Protein AF-A0AAV5VJF5-F1 (afdb_monomer_lite)

Radius of gyration: 14.13 Å; chains: 1; bounding box: 28×38×30 Å

Sequence (120 aa):
VEDTLSDINAAYYLELINNCGIDRLFLAITNCQISEPALFLLDLASSCECIFIYQRANYANVPWNSAYLFGLVDADWVQIIYDMFARRMTNLSIDNYAYPSWITKGDGEKLMEMQKSIRR

Secondary structure (DSSP, 8-state):
---EE-HHHHHHHHHHHHHHT--EEEEEESEE--S-HHHHHHHHHHH-SEEEEEE-S--TT--TTS-EETTEES--HHHHHHHHHTTT--EEEEE-TT-GGGS-HHHHHHHHHHHHHHT-

pLDDT: mean 91.03, std 9.22, range [45.44, 98.25]

Organism: NCBI:txid1538716

Foldseek 3Di:
DAQEAEQVVLVVVLVCLQVVQPQEDEAEHAHAHYPCQLVSLLSCLQRYQEYEYEHDDDPPPDDQQFLDDRHDTPDPVLVSVLSSLLHNYPYYHYDDNSRVNVADPVSVVSSVVSNVVSVD

Structure (mmCIF, N/CA/C/O backbone):
data_AF-A0AAV5VJF5-F1
#
_entry.id   AF-A0AAV5VJF5-F1
#
loop_
_atom_site.group_PDB
_atom_site.id
_atom_site.type_symbol
_atom_site.label_atom_id
_atom_site.label_alt_id
_atom_site.label_comp_id
_atom_site.label_asym_id
_atom_site.label_entity_id
_atom_site.label_seq_id
_atom_site.pdbx_PDB_ins_code
_atom_site.Cartn_x
_atom_site.Cartn_y
_atom_site.Cartn_z
_atom_site.occupancy
_atom_site.B_iso_or_equiv
_atom_site.auth_seq_id
_atom_site.auth_comp_id
_atom_site.auth_asym_id
_atom_site.auth_atom_id
_atom_site.pdbx_PDB_model_num
ATOM 1 N N . VAL A 1 1 ? 11.198 -21.502 -2.169 1.00 45.44 1 VAL A N 1
ATOM 2 C CA . VAL A 1 1 ? 9.778 -21.160 -2.387 1.00 45.44 1 VAL A CA 1
ATOM 3 C C . VAL A 1 1 ? 9.782 -19.681 -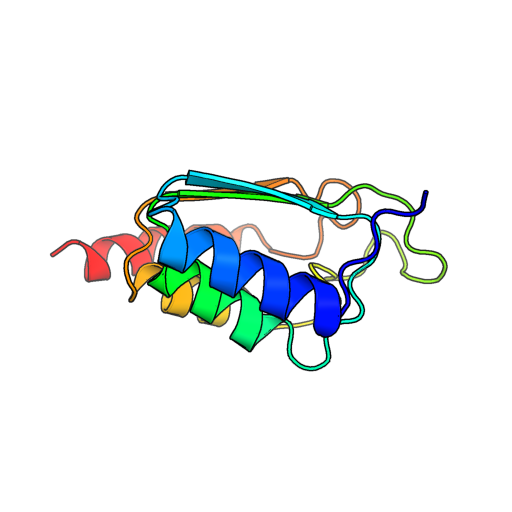2.690 1.00 45.44 1 VAL A C 1
ATOM 5 O O . VAL A 1 1 ? 10.261 -18.930 -1.856 1.00 45.44 1 VAL A O 1
ATOM 8 N N . GLU A 1 2 ? 9.470 -19.288 -3.920 1.00 52.56 2 GLU A N 1
ATOM 9 C CA . GLU A 1 2 ? 9.400 -17.867 -4.265 1.00 52.56 2 GLU A CA 1
ATOM 10 C C . GLU A 1 2 ? 8.171 -17.272 -3.571 1.00 52.56 2 GLU A C 1
ATOM 12 O O . GLU A 1 2 ? 7.062 -17.765 -3.776 1.00 52.56 2 GLU A O 1
ATOM 17 N N . ASP A 1 3 ? 8.372 -16.255 -2.728 1.00 73.94 3 ASP A N 1
ATOM 18 C CA . ASP A 1 3 ? 7.306 -15.545 -2.011 1.00 73.94 3 ASP A CA 1
ATOM 19 C C . ASP A 1 3 ? 6.497 -14.695 -3.015 1.00 73.94 3 ASP A C 1
ATOM 21 O O . ASP A 1 3 ? 6.702 -13.482 -3.149 1.00 73.94 3 ASP A O 1
ATOM 25 N N . THR A 1 4 ? 5.637 -15.371 -3.785 1.00 86.44 4 THR A N 1
ATOM 26 C CA . THR A 1 4 ? 4.732 -14.774 -4.774 1.00 86.44 4 THR A CA 1
ATOM 27 C C . THR A 1 4 ? 3.358 -14.546 -4.156 1.00 86.44 4 THR A C 1
ATOM 29 O O . THR A 1 4 ? 2.704 -15.478 -3.680 1.00 86.44 4 THR A O 1
ATOM 32 N N . LEU A 1 5 ? 2.904 -13.297 -4.195 1.00 90.94 5 LEU A N 1
ATOM 33 C CA . LEU A 1 5 ? 1.548 -12.908 -3.842 1.00 90.94 5 LEU A CA 1
ATOM 34 C C . LEU A 1 5 ? 0.660 -13.015 -5.089 1.00 90.94 5 LEU A C 1
ATOM 36 O O . LEU A 1 5 ? 0.827 -12.246 -6.031 1.00 90.94 5 LEU A O 1
ATOM 40 N N . SER A 1 6 ? -0.257 -13.979 -5.097 1.00 94.06 6 SER A N 1
ATOM 41 C CA . SER A 1 6 ? -1.272 -14.188 -6.140 1.00 94.06 6 SER A CA 1
ATOM 42 C C . SER A 1 6 ? -2.669 -13.883 -5.601 1.00 94.06 6 SER A C 1
ATOM 44 O O . SER A 1 6 ? -2.850 -13.829 -4.384 1.00 94.06 6 SER A O 1
ATOM 46 N N . ASP A 1 7 ? -3.667 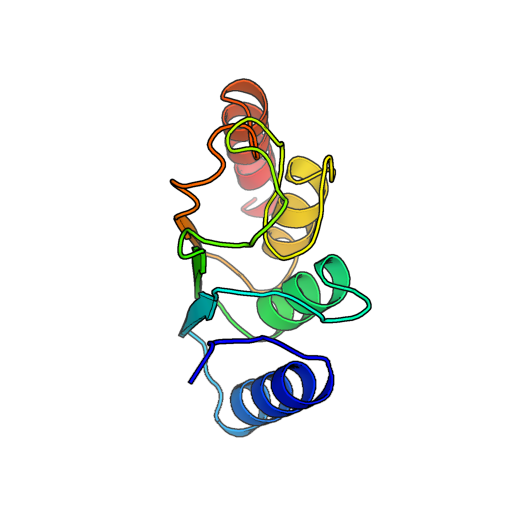-13.739 -6.479 1.00 95.56 7 ASP A N 1
ATOM 47 C CA . ASP A 1 7 ? -5.053 -13.441 -6.071 1.00 95.56 7 ASP A CA 1
ATOM 48 C C . ASP A 1 7 ? -5.612 -14.474 -5.076 1.00 95.56 7 ASP A C 1
ATOM 50 O O . ASP A 1 7 ? -6.303 -14.120 -4.123 1.00 95.56 7 ASP A O 1
ATOM 54 N N . ILE A 1 8 ? -5.247 -15.751 -5.242 1.00 94.25 8 ILE A N 1
ATOM 55 C CA . ILE A 1 8 ? -5.657 -16.839 -4.340 1.00 94.25 8 ILE A CA 1
ATOM 56 C C . ILE A 1 8 ? -5.088 -16.621 -2.932 1.00 94.25 8 ILE A C 1
ATOM 58 O O . ILE A 1 8 ? -5.822 -16.681 -1.946 1.00 94.25 8 ILE A O 1
ATOM 62 N N . ASN A 1 9 ? -3.785 -16.343 -2.829 1.00 93.00 9 ASN A N 1
ATOM 63 C CA . ASN A 1 9 ? -3.134 -16.142 -1.534 1.00 93.00 9 ASN A CA 1
ATOM 64 C C . ASN A 1 9 ? -3.582 -14.826 -0.886 1.00 93.00 9 ASN A C 1
ATOM 66 O O . ASN A 1 9 ? -3.778 -14.775 0.323 1.00 93.00 9 ASN A O 1
ATOM 70 N N . ALA A 1 10 ? -3.785 -13.780 -1.688 1.00 95.19 10 ALA A N 1
ATOM 71 C CA . ALA A 1 10 ? -4.295 -12.489 -1.246 1.00 95.19 10 ALA A CA 1
ATOM 72 C C . ALA A 1 10 ? -5.692 -12.615 -0.617 1.00 95.19 10 ALA A C 1
ATOM 74 O O . ALA A 1 10 ? -5.906 -12.142 0.502 1.00 95.19 10 ALA A O 1
ATOM 75 N N . ALA A 1 11 ? -6.612 -13.319 -1.285 1.00 96.00 11 ALA A N 1
ATOM 76 C CA . ALA A 1 11 ? -7.946 -13.590 -0.756 1.00 96.00 11 ALA A CA 1
ATOM 77 C C . ALA A 1 11 ? -7.885 -14.381 0.561 1.00 96.00 11 ALA A C 1
ATOM 79 O O . ALA A 1 11 ? -8.524 -14.002 1.542 1.00 96.00 11 ALA A O 1
ATOM 80 N N . TYR A 1 12 ? -7.053 -15.427 0.610 1.00 95.12 12 TYR A N 1
ATOM 81 C CA . TYR A 1 12 ? -6.842 -16.216 1.823 1.00 95.12 12 TYR A CA 1
ATOM 82 C C . TYR A 1 12 ? -6.293 -15.373 2.990 1.00 95.12 12 TYR A C 1
ATOM 84 O O . TYR A 1 12 ? -6.755 -15.504 4.124 1.00 95.12 12 TYR A O 1
ATOM 92 N N . TYR A 1 13 ? -5.337 -14.473 2.737 1.00 94.44 13 TYR A N 1
ATOM 93 C CA . TYR A 1 13 ? -4.800 -13.583 3.770 1.00 94.44 13 TYR A CA 1
ATOM 94 C C . TYR A 1 13 ? -5.851 -12.615 4.307 1.00 94.44 13 TYR A C 1
ATOM 96 O O . TYR A 1 13 ? -5.929 -12.440 5.520 1.00 94.44 13 TYR A O 1
ATOM 104 N N . LEU A 1 14 ? -6.681 -12.024 3.444 1.00 96.31 14 LEU A N 1
ATOM 105 C CA . LEU A 1 14 ? -7.773 -11.148 3.879 1.00 96.31 14 LEU A CA 1
ATOM 106 C C . LEU A 1 14 ? -8.794 -11.893 4.739 1.00 96.31 14 LEU A C 1
ATOM 108 O O . LEU A 1 14 ? -9.217 -11.377 5.773 1.00 96.31 14 LEU A O 1
ATOM 112 N N . GLU A 1 15 ? -9.169 -13.111 4.349 1.00 97.00 15 GLU A N 1
ATOM 113 C CA . GLU A 1 15 ? -10.068 -13.947 5.146 1.00 97.00 15 GLU A 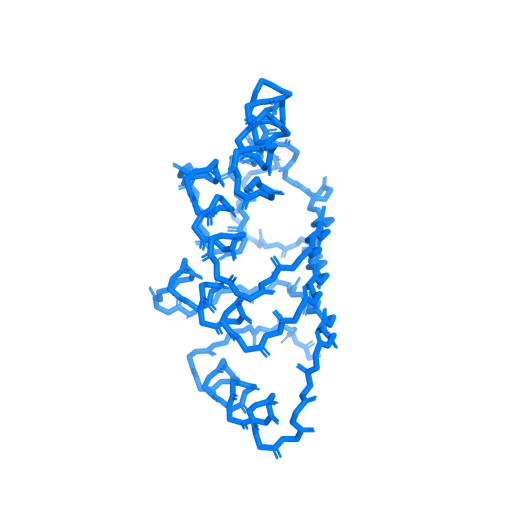CA 1
ATOM 114 C C . GLU A 1 15 ? -9.477 -14.226 6.534 1.00 97.00 15 GLU A C 1
ATOM 116 O O . GLU A 1 15 ? -10.148 -14.027 7.549 1.00 97.00 15 GLU A O 1
ATOM 121 N N . LEU A 1 16 ? -8.201 -14.616 6.595 1.00 96.19 16 LEU A N 1
ATOM 122 C CA . LEU A 1 16 ? -7.508 -14.883 7.853 1.00 96.19 16 LEU A CA 1
ATOM 123 C C . LEU A 1 16 ? -7.422 -13.633 8.740 1.00 96.19 16 LEU A C 1
ATOM 125 O O . LEU A 1 16 ? -7.707 -13.706 9.934 1.00 96.19 16 LEU A O 1
ATOM 129 N N . ILE A 1 17 ? -7.053 -12.486 8.163 1.00 96.94 17 ILE A N 1
ATOM 130 C CA . ILE A 1 17 ? -6.954 -11.207 8.876 1.00 96.94 17 ILE A CA 1
ATOM 131 C C . ILE A 1 17 ? -8.293 -10.849 9.519 1.00 96.94 17 ILE A C 1
ATOM 133 O O . ILE A 1 17 ? -8.334 -10.529 10.708 1.00 96.94 17 ILE A O 1
ATOM 137 N N . ASN A 1 18 ? -9.380 -10.957 8.756 1.00 95.81 18 ASN A N 1
ATOM 138 C CA . ASN A 1 18 ? -10.715 -10.608 9.226 1.00 95.81 18 ASN A CA 1
ATOM 139 C C . ASN A 1 18 ? -11.235 -11.589 10.282 1.00 95.81 18 ASN A C 1
ATOM 141 O O . ASN A 1 18 ? -11.749 -11.162 11.314 1.00 95.81 18 ASN A O 1
ATOM 145 N N . ASN A 1 19 ? -11.058 -12.894 10.067 1.00 97.19 19 ASN A N 1
ATOM 146 C CA . ASN A 1 19 ? -11.557 -13.919 10.984 1.00 97.19 19 ASN A CA 1
ATOM 147 C C . ASN A 1 19 ? -10.775 -13.972 12.302 1.00 97.19 19 ASN A C 1
ATOM 149 O O . ASN A 1 19 ? -11.344 -14.297 13.344 1.00 97.19 19 ASN A O 1
ATOM 153 N N . CYS A 1 20 ? -9.478 -13.663 12.271 1.00 96.00 20 CYS A N 1
ATOM 154 C CA . CYS A 1 20 ? -8.625 -13.687 13.458 1.00 96.00 20 CYS A CA 1
ATOM 155 C C . CYS A 1 20 ? -8.455 -12.313 14.125 1.00 96.00 20 CYS A C 1
ATOM 157 O O . CYS A 1 20 ? -7.835 -12.246 15.184 1.00 96.00 20 CYS A O 1
ATOM 159 N N . GLY A 1 21 ? -8.981 -11.233 13.535 1.00 93.88 21 GLY A N 1
ATOM 160 C CA . GLY A 1 21 ? -8.830 -9.874 14.063 1.00 93.88 21 GLY A CA 1
ATOM 161 C C . GLY A 1 21 ? -7.376 -9.396 14.062 1.00 93.88 21 GLY A C 1
ATOM 162 O O . GLY A 1 21 ? -6.891 -8.861 15.057 1.00 93.88 21 GLY A O 1
ATOM 163 N N . ILE A 1 22 ? -6.645 -9.641 12.972 1.00 96.31 22 ILE A N 1
ATOM 164 C CA . ILE A 1 22 ? -5.232 -9.258 12.865 1.00 96.31 22 ILE A CA 1
ATOM 165 C C . ILE A 1 22 ? -5.129 -7.749 12.615 1.00 96.31 22 ILE A C 1
ATOM 167 O O . ILE A 1 22 ? -5.283 -7.276 11.494 1.00 96.31 22 ILE A O 1
ATOM 171 N N . ASP A 1 23 ? -4.789 -6.989 13.654 1.00 96.56 23 ASP A N 1
ATOM 172 C CA . ASP A 1 23 ? -4.628 -5.531 13.548 1.00 96.56 23 ASP A CA 1
ATOM 173 C C . ASP A 1 23 ? -3.259 -5.092 13.012 1.00 96.56 23 ASP A C 1
ATOM 175 O O . ASP A 1 23 ? -3.090 -3.951 12.579 1.00 96.56 23 ASP A O 1
ATOM 179 N N . ARG A 1 24 ? -2.254 -5.972 13.069 1.00 97.19 24 ARG A N 1
ATOM 180 C CA . ARG A 1 24 ? -0.869 -5.659 12.697 1.00 97.19 24 ARG A CA 1
ATOM 181 C C . ARG A 1 24 ? -0.348 -6.679 11.703 1.00 97.19 24 ARG A C 1
ATOM 183 O O . ARG A 1 24 ? -0.127 -7.833 12.062 1.00 97.19 24 ARG A O 1
ATOM 190 N N . LEU A 1 25 ? -0.121 -6.233 10.475 1.00 96.56 25 LEU A N 1
ATOM 191 C CA . LEU A 1 25 ? 0.322 -7.075 9.377 1.00 96.56 25 LEU A CA 1
ATOM 192 C C . LEU A 1 25 ? 1.776 -6.780 9.014 1.00 96.56 25 LEU A C 1
ATOM 194 O O . LEU A 1 25 ? 2.152 -5.633 8.784 1.00 96.56 25 LEU A O 1
ATOM 198 N N . PHE A 1 26 ? 2.575 -7.839 8.904 1.00 96.12 26 PHE A N 1
ATOM 199 C CA . PHE A 1 26 ? 3.883 -7.810 8.260 1.00 96.12 26 PHE A CA 1
ATOM 200 C C . PHE A 1 26 ? 3.799 -8.616 6.966 1.00 96.12 26 PHE A C 1
ATOM 202 O O . PHE A 1 26 ? 3.535 -9.817 7.000 1.00 96.12 26 PHE A O 1
ATOM 209 N N . LEU A 1 27 ? 4.027 -7.957 5.834 1.00 93.44 27 LEU A N 1
ATOM 210 C CA . LEU A 1 27 ? 3.928 -8.542 4.506 1.00 93.44 27 LEU A CA 1
ATOM 211 C C . LEU A 1 27 ? 5.285 -8.445 3.802 1.00 93.44 27 LEU A C 1
ATOM 213 O O . LEU A 1 27 ? 5.687 -7.378 3.341 1.00 93.44 27 LEU A O 1
ATOM 217 N N . ALA A 1 28 ? 5.994 -9.570 3.723 1.00 92.19 28 ALA A N 1
ATOM 218 C CA . ALA A 1 28 ? 7.201 -9.694 2.912 1.00 92.19 28 ALA A CA 1
ATOM 219 C C . ALA A 1 28 ? 6.846 -10.276 1.543 1.00 92.19 28 ALA A C 1
ATOM 221 O O . ALA A 1 28 ? 6.243 -11.345 1.464 1.00 92.19 28 ALA A O 1
ATOM 222 N N . ILE A 1 29 ? 7.241 -9.589 0.475 1.00 89.25 29 ILE A N 1
ATOM 223 C CA . ILE A 1 29 ? 6.955 -9.991 -0.904 1.00 89.25 29 ILE A CA 1
ATOM 224 C C . ILE A 1 29 ? 8.227 -9.993 -1.735 1.00 89.25 29 ILE A C 1
ATOM 226 O O . ILE A 1 29 ? 9.096 -9.139 -1.566 1.00 89.25 29 ILE A O 1
ATOM 230 N N . THR A 1 30 ? 8.318 -10.947 -2.655 1.00 87.19 30 THR A N 1
ATOM 231 C CA . THR A 1 30 ? 9.341 -10.938 -3.713 1.00 87.19 30 THR A CA 1
ATOM 232 C C . THR A 1 30 ? 8.704 -10.640 -5.065 1.00 87.19 30 THR A C 1
ATOM 234 O O . THR A 1 30 ? 9.254 -9.899 -5.873 1.00 87.19 30 THR A O 1
ATOM 237 N N . ASN A 1 31 ? 7.520 -11.202 -5.297 1.00 87.06 31 ASN A N 1
ATOM 238 C CA . ASN A 1 31 ? 6.782 -11.076 -6.540 1.00 87.06 31 ASN A CA 1
ATOM 239 C C . ASN A 1 31 ? 5.306 -10.798 -6.230 1.00 87.06 31 ASN A C 1
ATOM 241 O O . ASN A 1 31 ? 4.726 -11.444 -5.356 1.00 87.06 31 ASN A O 1
ATOM 245 N N . CYS A 1 32 ? 4.707 -9.844 -6.936 1.00 90.62 32 CYS A N 1
ATOM 246 C CA . CYS A 1 32 ? 3.304 -9.480 -6.797 1.00 90.62 32 CYS A CA 1
ATOM 247 C C . CYS A 1 32 ? 2.606 -9.710 -8.141 1.00 90.62 32 CYS A C 1
ATOM 249 O O . CYS A 1 32 ? 2.921 -9.047 -9.125 1.00 90.62 32 CYS A O 1
ATOM 251 N N . GLN A 1 33 ? 1.689 -10.675 -8.176 1.00 91.50 33 GLN A N 1
ATOM 252 C CA . GLN A 1 33 ? 0.937 -11.111 -9.360 1.00 91.50 33 GLN A CA 1
ATOM 253 C C . GLN A 1 33 ? -0.577 -11.036 -9.142 1.00 91.50 33 GLN A C 1
ATOM 255 O O . GLN A 1 33 ? -1.343 -11.708 -9.828 1.00 91.50 33 GLN A O 1
ATOM 260 N N . ILE A 1 34 ? -1.009 -10.270 -8.147 1.00 94.38 34 ILE A N 1
ATOM 261 C CA . ILE A 1 34 ? -2.427 -9.976 -7.951 1.00 94.38 34 ILE A CA 1
ATOM 262 C C . ILE A 1 34 ? -2.927 -9.076 -9.078 1.00 94.38 34 ILE A C 1
ATOM 264 O O . ILE A 1 34 ? -2.199 -8.202 -9.553 1.00 94.38 34 ILE A O 1
ATOM 268 N N . SER A 1 35 ? -4.173 -9.285 -9.484 1.00 95.50 35 SER A N 1
ATOM 269 C CA . SER A 1 35 ? -4.777 -8.568 -10.607 1.00 95.50 35 SER A CA 1
ATOM 270 C C . SER A 1 35 ? -4.971 -7.080 -10.302 1.00 95.50 35 SER A C 1
ATOM 272 O O . SER A 1 35 ? -4.791 -6.240 -11.178 1.00 95.50 35 SER A O 1
ATOM 274 N N . GLU A 1 36 ? -5.288 -6.750 -9.046 1.00 96.19 36 GLU A N 1
ATOM 275 C CA . GLU A 1 36 ? -5.620 -5.389 -8.609 1.00 96.19 36 GLU A CA 1
ATOM 276 C C . GLU A 1 36 ? -4.819 -4.985 -7.355 1.00 96.19 36 GLU A C 1
ATOM 278 O O . GLU A 1 36 ? -5.360 -4.948 -6.241 1.00 96.19 36 GLU A O 1
ATOM 283 N N . PRO A 1 37 ? -3.512 -4.679 -7.487 1.00 96.06 37 PRO A N 1
ATOM 284 C CA . PRO A 1 37 ? -2.656 -4.479 -6.323 1.00 96.06 37 PRO A CA 1
ATOM 285 C C . PRO A 1 37 ? -3.044 -3.306 -5.426 1.00 96.06 37 PRO A C 1
ATOM 287 O O . PRO A 1 37 ? -2.965 -3.412 -4.201 1.00 96.06 37 PRO A O 1
ATOM 290 N N . ALA A 1 38 ? -3.505 -2.204 -6.019 1.00 97.19 38 ALA A N 1
ATOM 291 C CA . ALA A 1 38 ? -3.963 -1.045 -5.262 1.00 97.19 38 ALA A CA 1
ATOM 292 C C . ALA A 1 38 ? -5.224 -1.366 -4.442 1.00 97.19 38 ALA A C 1
ATOM 294 O O . ALA A 1 38 ? -5.274 -1.038 -3.259 1.00 97.19 38 ALA A O 1
ATOM 295 N N . LEU A 1 39 ? -6.211 -2.057 -5.029 1.00 97.94 39 LEU A N 1
ATOM 296 C CA . LEU A 1 39 ? -7.427 -2.457 -4.310 1.00 97.94 39 LEU A CA 1
ATOM 297 C C . LEU A 1 39 ? -7.104 -3.394 -3.146 1.00 97.94 39 LEU A C 1
ATOM 299 O O . LEU A 1 39 ? -7.604 -3.188 -2.044 1.00 97.94 39 LEU A O 1
ATOM 303 N N . PHE A 1 40 ? -6.191 -4.343 -3.346 1.00 97.56 40 PHE A N 1
ATOM 304 C CA . PHE A 1 40 ? -5.754 -5.223 -2.268 1.00 97.56 40 PHE A CA 1
ATOM 305 C C . PHE A 1 40 ? -5.121 -4.456 -1.094 1.00 97.56 40 PHE A C 1
ATOM 307 O O . PHE A 1 40 ? -5.455 -4.713 0.062 1.00 97.56 40 PHE A O 1
ATOM 314 N N . LEU A 1 41 ? -4.243 -3.482 -1.361 1.00 97.25 41 LEU A N 1
ATOM 315 C CA . LEU A 1 41 ? -3.655 -2.640 -0.309 1.00 97.25 41 LEU A CA 1
ATOM 316 C C . LEU A 1 41 ? -4.720 -1.847 0.458 1.00 97.25 41 LEU A C 1
ATOM 318 O O . LEU A 1 41 ? -4.634 -1.702 1.679 1.00 97.25 41 LEU A O 1
ATOM 322 N N . LEU A 1 42 ? -5.739 -1.362 -0.247 1.00 98.25 42 LEU A N 1
ATOM 323 C CA . LEU A 1 42 ? -6.867 -0.672 0.360 1.00 98.25 42 LEU A CA 1
ATOM 324 C C . LEU A 1 42 ? -7.706 -1.611 1.246 1.00 98.25 42 LEU A C 1
ATOM 326 O O . LEU A 1 42 ? -8.099 -1.220 2.347 1.00 98.25 42 LEU A O 1
ATOM 330 N N . ASP A 1 43 ? -7.939 -2.852 0.822 1.00 98.00 43 ASP A N 1
ATOM 331 C CA . ASP A 1 43 ? -8.654 -3.858 1.617 1.00 98.00 43 ASP A CA 1
ATOM 332 C C . ASP A 1 43 ? -7.879 -4.253 2.881 1.00 98.00 43 ASP A C 1
ATOM 334 O O . ASP A 1 43 ? -8.460 -4.357 3.969 1.00 98.00 43 ASP A O 1
ATOM 338 N N . LEU A 1 44 ? -6.550 -4.370 2.781 1.00 97.25 44 LEU A N 1
ATOM 339 C CA . LEU A 1 44 ? -5.685 -4.529 3.951 1.00 97.25 44 LEU A CA 1
ATOM 340 C C . LEU A 1 44 ? -5.814 -3.332 4.902 1.00 97.25 44 LEU A C 1
ATOM 342 O O . LEU A 1 44 ? -5.968 -3.526 6.105 1.00 97.25 44 LEU A O 1
ATOM 346 N N . ALA A 1 45 ? -5.809 -2.101 4.386 1.00 97.44 45 ALA A N 1
ATOM 347 C CA . ALA A 1 45 ? -5.918 -0.883 5.196 1.00 97.44 45 ALA A CA 1
ATOM 348 C C . ALA A 1 45 ? -7.301 -0.684 5.849 1.00 97.44 45 ALA A C 1
ATOM 350 O O . ALA A 1 45 ? -7.435 0.060 6.823 1.00 97.44 45 ALA A O 1
ATOM 351 N N . SER A 1 46 ? -8.341 -1.342 5.331 1.00 97.56 46 SER A N 1
ATOM 352 C CA . SER A 1 46 ? -9.650 -1.437 5.993 1.00 97.56 46 SER A CA 1
ATOM 353 C C . SER A 1 46 ? -9.658 -2.429 7.152 1.00 97.56 46 SER A C 1
ATOM 355 O O . SER A 1 46 ? -10.430 -2.258 8.097 1.00 97.56 46 SER A O 1
ATOM 357 N N . SER A 1 47 ? -8.816 -3.457 7.075 1.00 97.12 47 SER A N 1
ATOM 358 C CA . SER A 1 47 ? -8.836 -4.593 7.997 1.00 97.12 47 SER A CA 1
ATOM 359 C C . SER A 1 47 ? -7.806 -4.445 9.123 1.00 97.12 47 SER A C 1
ATOM 361 O O . SER A 1 47 ? -8.073 -4.840 10.255 1.00 97.12 47 SER A O 1
ATOM 363 N N . CYS A 1 48 ? -6.660 -3.823 8.838 1.00 97.06 48 CYS A N 1
ATOM 364 C CA . CYS A 1 48 ? -5.539 -3.668 9.761 1.00 97.06 48 CYS A CA 1
ATOM 365 C C . CYS A 1 48 ? -5.334 -2.210 10.194 1.00 97.06 48 CYS A C 1
ATOM 367 O O . CYS A 1 48 ? -5.543 -1.269 9.431 1.00 97.06 48 CYS A O 1
ATOM 369 N N . GLU A 1 49 ? -4.836 -2.027 11.415 1.00 96.62 49 GLU A N 1
ATOM 370 C CA . GLU A 1 49 ? -4.398 -0.729 11.930 1.00 96.62 49 GLU A CA 1
ATOM 371 C C . GLU A 1 49 ? -2.955 -0.403 11.497 1.00 96.62 49 GLU A C 1
ATOM 373 O O . GLU A 1 49 ? -2.644 0.735 11.142 1.00 96.62 49 GLU A O 1
ATOM 378 N N . CYS A 1 50 ? -2.070 -1.402 11.512 1.00 97.75 50 CYS A N 1
ATOM 379 C CA . CYS A 1 50 ? -0.660 -1.241 11.171 1.00 97.75 50 CYS A CA 1
ATOM 380 C C . CYS A 1 50 ? -0.273 -2.187 10.041 1.00 97.75 50 CYS A C 1
ATOM 382 O O . CYS A 1 50 ? -0.452 -3.400 10.162 1.00 97.75 50 CYS A O 1
ATOM 384 N N . ILE A 1 51 ? 0.343 -1.649 8.992 1.00 97.62 51 ILE A N 1
ATOM 385 C CA . ILE A 1 51 ? 0.854 -2.439 7.873 1.00 97.62 51 ILE A CA 1
ATOM 386 C C . ILE A 1 51 ? 2.344 -2.156 7.695 1.00 97.62 51 ILE A C 1
ATOM 388 O O . ILE A 1 51 ? 2.772 -1.008 7.572 1.00 97.62 51 ILE A O 1
ATOM 392 N N . PHE A 1 52 ? 3.141 -3.219 7.672 1.00 97.50 52 PHE A N 1
ATOM 393 C CA . PHE A 1 52 ? 4.547 -3.185 7.296 1.00 97.50 52 PHE A CA 1
ATOM 394 C C . PHE A 1 52 ? 4.744 -3.987 6.011 1.00 97.50 52 PHE A C 1
ATOM 396 O O . PHE A 1 52 ? 4.439 -5.179 5.980 1.00 97.50 52 PHE A O 1
ATOM 403 N N . ILE A 1 53 ? 5.270 -3.348 4.970 1.00 95.12 53 ILE A N 1
ATOM 404 C CA . ILE A 1 53 ? 5.560 -3.973 3.678 1.00 95.12 53 ILE A CA 1
ATOM 405 C C . ILE A 1 53 ? 7.071 -4.032 3.497 1.00 95.12 53 ILE A C 1
ATOM 407 O O . ILE A 1 53 ? 7.750 -3.009 3.549 1.00 95.12 53 ILE A O 1
ATOM 411 N N . TYR A 1 54 ? 7.586 -5.229 3.242 1.00 93.44 54 TYR A N 1
ATOM 412 C CA . TYR A 1 54 ? 8.972 -5.455 2.856 1.00 93.44 54 TYR A CA 1
ATOM 413 C C . TYR A 1 54 ? 9.025 -6.039 1.453 1.00 93.44 54 TYR A C 1
ATOM 415 O O . TYR A 1 54 ? 8.710 -7.214 1.252 1.00 93.44 54 TYR A O 1
ATOM 423 N N . GLN A 1 55 ? 9.432 -5.227 0.482 1.00 90.75 55 GLN A N 1
ATOM 424 C CA . GLN A 1 55 ? 9.661 -5.697 -0.874 1.00 90.75 55 GLN A CA 1
ATOM 425 C C . GLN A 1 55 ? 11.119 -6.129 -1.023 1.00 90.75 55 GLN A C 1
ATOM 427 O O . GLN A 1 55 ? 12.040 -5.310 -1.065 1.00 90.75 55 GLN A O 1
ATOM 432 N N . ARG A 1 56 ? 11.329 -7.444 -1.108 1.00 86.00 56 ARG A N 1
ATOM 433 C CA . ARG A 1 56 ? 12.641 -8.028 -1.386 1.00 86.00 56 ARG A CA 1
ATOM 434 C C . ARG A 1 56 ? 13.074 -7.653 -2.800 1.00 86.00 56 ARG A C 1
ATOM 436 O O . ARG A 1 56 ? 12.266 -7.663 -3.728 1.00 86.00 56 ARG A O 1
ATOM 443 N N . ALA A 1 57 ? 14.363 -7.358 -2.973 1.00 73.50 57 ALA A N 1
ATOM 444 C CA . ALA A 1 57 ? 14.935 -7.248 -4.309 1.00 73.50 57 ALA A CA 1
ATOM 445 C C . ALA A 1 57 ? 14.776 -8.572 -5.060 1.00 73.50 57 ALA A C 1
ATOM 447 O O . ALA A 1 57 ? 14.674 -9.623 -4.425 1.00 73.50 57 ALA A O 1
ATOM 448 N N . ASN A 1 58 ? 14.884 -8.489 -6.391 1.00 66.75 58 ASN A N 1
ATOM 449 C CA . ASN A 1 58 ? 14.996 -9.605 -7.338 1.00 66.75 58 ASN A CA 1
ATOM 450 C C . ASN A 1 58 ? 13.737 -9.915 -8.165 1.00 66.75 58 ASN A C 1
ATOM 452 O O . ASN A 1 58 ? 13.548 -11.060 -8.575 1.00 66.75 58 ASN A O 1
ATOM 456 N N . TYR A 1 59 ? 12.909 -8.912 -8.487 1.00 71.62 59 TYR A N 1
ATOM 457 C CA . TYR A 1 59 ? 11.943 -9.108 -9.564 1.00 71.62 59 TYR A CA 1
ATOM 458 C C . TYR A 1 59 ? 12.650 -8.995 -10.918 1.00 71.62 59 TYR A C 1
ATOM 460 O O . TYR A 1 59 ? 13.058 -7.911 -11.351 1.00 71.62 59 TYR A O 1
ATOM 468 N N . ALA A 1 60 ? 12.858 -10.152 -11.553 1.00 68.44 60 ALA A N 1
ATOM 469 C CA . ALA A 1 60 ? 13.499 -10.245 -12.854 1.00 68.44 60 ALA A CA 1
ATOM 470 C C . ALA A 1 60 ? 12.748 -9.355 -13.858 1.00 68.44 60 ALA A C 1
ATOM 472 O O . ALA A 1 60 ? 11.531 -9.453 -13.993 1.00 68.44 60 ALA A O 1
ATOM 473 N N . ASN A 1 61 ? 13.494 -8.514 -14.580 1.00 79.31 61 ASN A N 1
ATOM 474 C CA . ASN A 1 61 ? 13.018 -7.603 -15.633 1.00 79.31 61 ASN A CA 1
ATOM 475 C C . ASN A 1 61 ? 12.447 -6.243 -15.200 1.00 79.31 61 ASN A C 1
ATOM 477 O O . ASN A 1 61 ? 11.989 -5.507 -16.072 1.00 79.31 61 ASN A O 1
ATOM 481 N N . VAL A 1 62 ? 12.528 -5.847 -13.925 1.00 86.12 62 VAL A N 1
ATOM 482 C CA . VAL A 1 62 ? 12.248 -4.450 -13.538 1.00 86.12 62 VAL A CA 1
ATOM 483 C C . VAL A 1 62 ? 13.559 -3.710 -13.257 1.00 86.12 62 VAL A C 1
ATOM 485 O O . VAL A 1 62 ? 14.300 -4.111 -12.355 1.00 86.12 62 VAL A O 1
ATOM 488 N N . PRO A 1 63 ? 13.875 -2.638 -14.008 1.00 87.69 63 PRO A N 1
ATOM 489 C CA . PRO A 1 63 ? 15.043 -1.803 -13.743 1.00 87.69 63 PRO A CA 1
ATOM 490 C C . PRO A 1 63 ? 15.029 -1.224 -12.324 1.00 87.69 63 PRO A C 1
ATOM 492 O O . PRO A 1 63 ? 13.987 -0.780 -11.844 1.00 87.69 63 PRO A O 1
ATOM 495 N N . TRP A 1 64 ? 16.192 -1.163 -11.676 1.00 86.62 64 TRP A N 1
ATOM 496 C CA . TRP A 1 64 ? 16.348 -0.634 -10.311 1.00 86.62 64 TRP A CA 1
ATOM 497 C C . TRP A 1 64 ? 15.884 0.825 -10.156 1.00 86.62 64 TRP A C 1
ATOM 499 O O . TRP A 1 64 ? 15.502 1.245 -9.072 1.00 86.62 64 TRP A O 1
ATOM 509 N N . ASN A 1 65 ? 15.902 1.609 -11.233 1.00 88.12 65 ASN A N 1
ATOM 510 C CA . ASN A 1 65 ? 15.463 3.005 -11.258 1.00 88.12 65 ASN A CA 1
ATOM 511 C C . ASN A 1 65 ? 13.975 3.173 -11.613 1.00 88.12 65 ASN A C 1
ATOM 513 O O . ASN A 1 65 ? 13.530 4.296 -11.842 1.00 88.12 65 ASN A O 1
ATOM 517 N N . SER A 1 66 ? 13.215 2.081 -11.707 1.00 90.75 66 SER A N 1
ATOM 518 C CA . SER A 1 66 ? 11.776 2.143 -11.976 1.00 90.75 66 SER A CA 1
ATOM 519 C C . SER A 1 66 ? 11.028 2.654 -10.749 1.00 90.75 66 SER A C 1
ATOM 521 O 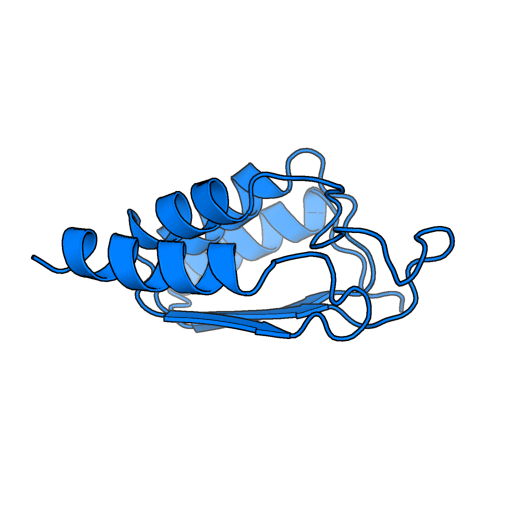O . SER A 1 66 ? 11.383 2.308 -9.619 1.00 90.75 66 SER A O 1
ATOM 523 N N . ALA A 1 67 ? 9.942 3.401 -10.955 1.00 93.06 67 ALA A N 1
ATOM 524 C CA . ALA A 1 67 ? 8.998 3.734 -9.891 1.00 93.06 67 ALA A CA 1
ATOM 525 C C . ALA A 1 67 ? 8.085 2.532 -9.586 1.00 93.06 67 ALA A C 1
ATOM 527 O O . ALA A 1 67 ? 6.871 2.576 -9.776 1.00 93.06 67 ALA A O 1
ATOM 528 N N . TYR A 1 68 ? 8.703 1.421 -9.183 1.00 92.50 68 TYR A N 1
ATOM 529 C CA . TYR A 1 68 ? 8.041 0.139 -8.990 1.00 92.50 68 TYR A CA 1
ATOM 530 C C . TYR A 1 68 ? 7.845 -0.183 -7.514 1.00 92.50 68 TYR A C 1
ATOM 532 O O . TYR A 1 68 ? 8.794 -0.185 -6.726 1.00 92.50 68 TYR A O 1
ATOM 540 N N . LEU A 1 69 ? 6.621 -0.544 -7.155 1.00 93.06 69 LEU A N 1
ATOM 541 C CA . LEU A 1 69 ? 6.282 -1.096 -5.853 1.00 93.06 69 LEU A CA 1
ATOM 542 C C . LEU A 1 69 ? 5.080 -2.033 -6.015 1.00 93.06 69 LEU A C 1
ATOM 544 O O . LEU A 1 69 ? 4.134 -1.732 -6.731 1.00 93.06 69 LEU A O 1
ATOM 548 N N . PHE A 1 70 ? 5.111 -3.184 -5.350 1.00 91.25 70 PHE A N 1
ATOM 549 C CA . PHE A 1 70 ? 3.948 -4.052 -5.171 1.00 91.25 70 PHE A CA 1
ATOM 550 C C . PHE A 1 70 ? 3.238 -4.449 -6.486 1.00 91.25 70 PHE A C 1
ATOM 552 O O . PHE A 1 70 ? 2.015 -4.507 -6.544 1.00 91.25 70 PHE A O 1
ATOM 559 N N . GLY A 1 71 ? 3.989 -4.720 -7.560 1.00 90.56 71 GLY A N 1
ATOM 560 C CA . GLY A 1 71 ? 3.428 -5.112 -8.864 1.00 90.56 71 GLY A CA 1
ATOM 561 C C . GLY A 1 71 ? 3.017 -3.945 -9.771 1.00 90.56 71 GLY A C 1
ATOM 562 O O . GLY A 1 71 ? 2.659 -4.175 -10.923 1.00 90.56 71 GLY A O 1
ATOM 563 N N . LEU A 1 72 ? 3.105 -2.701 -9.296 1.00 93.44 72 LEU A N 1
ATOM 564 C CA . LEU A 1 72 ? 2.739 -1.504 -10.052 1.00 93.44 72 LEU A CA 1
ATOM 565 C C . LEU A 1 72 ? 3.978 -0.686 -10.423 1.00 93.44 72 LEU A C 1
ATOM 567 O O . LEU A 1 72 ? 4.889 -0.528 -9.611 1.00 93.44 72 LEU A O 1
ATOM 571 N N . VAL A 1 73 ? 3.983 -0.137 -11.638 1.00 92.69 73 VAL A N 1
ATOM 572 C CA . VAL A 1 73 ? 4.999 0.795 -12.154 1.00 92.69 73 VAL A CA 1
ATOM 573 C C . VAL A 1 73 ? 4.333 2.150 -12.384 1.00 92.69 73 VAL A C 1
ATOM 575 O O . VAL A 1 73 ? 3.231 2.189 -12.926 1.00 92.69 73 VAL A O 1
ATOM 578 N N . ASP A 1 74 ? 4.990 3.238 -11.973 1.00 93.12 74 ASP A N 1
ATOM 579 C CA . ASP A 1 74 ? 4.534 4.626 -12.174 1.00 93.12 74 ASP A CA 1
ATOM 580 C C . ASP A 1 74 ? 3.118 4.908 -11.621 1.00 93.12 74 ASP A C 1
ATOM 582 O O . ASP A 1 74 ? 2.373 5.737 -12.145 1.00 93.12 74 ASP A O 1
ATOM 586 N N . ALA A 1 75 ? 2.727 4.209 -10.551 1.00 95.38 75 ALA A N 1
ATOM 587 C CA . ALA A 1 75 ? 1.449 4.428 -9.880 1.00 95.38 75 ALA A CA 1
ATOM 588 C C . ALA A 1 75 ? 1.445 5.716 -9.039 1.00 95.38 75 ALA A C 1
ATOM 590 O O . ALA A 1 75 ? 2.477 6.144 -8.519 1.00 95.38 75 ALA A O 1
ATOM 591 N N . ASP A 1 76 ? 0.256 6.295 -8.838 1.00 95.38 76 ASP A N 1
ATOM 592 C CA . ASP A 1 76 ? 0.051 7.426 -7.926 1.00 95.38 76 ASP A CA 1
ATOM 593 C C . ASP A 1 76 ? 0.067 6.952 -6.464 1.00 95.38 76 ASP A C 1
ATOM 595 O O . ASP A 1 76 ? -0.961 6.808 -5.796 1.00 95.38 76 ASP A O 1
ATOM 599 N N . TRP A 1 77 ? 1.270 6.672 -5.964 1.00 95.56 77 TRP A N 1
ATOM 600 C CA . TRP A 1 77 ? 1.476 6.205 -4.595 1.00 95.56 77 TRP A CA 1
ATOM 601 C C . TRP A 1 77 ? 1.032 7.215 -3.546 1.00 95.56 77 TRP A C 1
ATOM 603 O O . TRP A 1 77 ? 0.646 6.810 -2.451 1.00 95.56 77 TRP A O 1
ATOM 613 N N . VAL A 1 78 ? 1.036 8.511 -3.868 1.00 95.62 78 VAL A N 1
ATOM 614 C CA . VAL A 1 78 ? 0.523 9.535 -2.956 1.00 95.62 78 VAL A CA 1
ATOM 615 C C . VAL A 1 78 ? -0.967 9.319 -2.723 1.00 95.62 78 VAL A C 1
ATOM 617 O O . VAL A 1 78 ? -1.401 9.258 -1.573 1.00 95.62 78 VAL A O 1
ATOM 620 N N . GLN A 1 79 ? -1.746 9.173 -3.796 1.00 95.94 79 GLN A N 1
ATOM 621 C CA . GLN A 1 79 ? -3.186 8.962 -3.682 1.00 95.94 79 GLN A CA 1
ATOM 622 C C . GLN A 1 79 ? -3.513 7.610 -3.038 1.00 95.94 79 GLN A C 1
ATOM 624 O O . GLN A 1 79 ? -4.311 7.563 -2.105 1.00 95.94 79 GLN A O 1
ATOM 629 N N . ILE A 1 80 ? -2.844 6.527 -3.454 1.00 97.19 80 ILE A N 1
ATOM 630 C CA . ILE A 1 80 ? -3.071 5.186 -2.887 1.00 97.19 80 ILE A CA 1
ATOM 631 C C . ILE A 1 80 ? -2.809 5.185 -1.376 1.00 97.19 80 ILE A C 1
ATOM 633 O O . ILE A 1 80 ? -3.649 4.730 -0.603 1.00 97.19 80 ILE A O 1
ATOM 637 N N . ILE A 1 81 ? -1.666 5.721 -0.933 1.00 96.56 81 ILE A N 1
ATOM 638 C CA . ILE A 1 81 ? -1.319 5.756 0.494 1.00 96.56 81 ILE A CA 1
ATOM 639 C C . ILE A 1 81 ? -2.291 6.654 1.263 1.00 96.56 81 ILE A C 1
ATOM 641 O O . ILE A 1 81 ? -2.702 6.296 2.367 1.00 96.56 81 ILE A O 1
ATOM 645 N N . TYR A 1 82 ? -2.690 7.796 0.700 1.00 95.69 82 TYR A N 1
ATOM 646 C CA . TYR A 1 82 ? -3.711 8.642 1.313 1.00 95.69 82 TYR A CA 1
ATOM 647 C C . TYR A 1 82 ? -5.023 7.884 1.539 1.00 95.69 82 TYR A C 1
ATOM 649 O O . TYR A 1 82 ? -5.547 7.895 2.653 1.00 95.69 82 TYR A O 1
ATOM 657 N N . ASP A 1 83 ? -5.506 7.170 0.524 1.00 96.19 83 ASP A N 1
ATOM 658 C CA . ASP A 1 83 ? -6.740 6.388 0.603 1.00 96.19 83 ASP A CA 1
ATOM 659 C C . ASP A 1 83 ? -6.626 5.223 1.597 1.00 96.19 83 ASP A C 1
ATOM 661 O O . ASP A 1 83 ? -7.608 4.875 2.256 1.00 96.19 83 ASP A O 1
ATOM 665 N N . MET A 1 84 ? -5.429 4.651 1.780 1.00 96.38 84 MET A N 1
ATOM 666 C CA . MET A 1 84 ? -5.178 3.683 2.851 1.00 96.38 84 MET A CA 1
ATOM 667 C C . MET A 1 84 ? -5.333 4.328 4.238 1.00 96.38 84 MET A C 1
ATOM 669 O O . MET A 1 84 ? -5.985 3.758 5.111 1.00 96.38 84 MET A O 1
ATOM 673 N N . PHE A 1 85 ? -4.772 5.522 4.458 1.00 94.94 85 PHE A N 1
ATOM 674 C CA . PHE A 1 85 ? -4.901 6.243 5.734 1.00 94.94 85 PHE A CA 1
ATOM 675 C C . PHE A 1 85 ? -6.309 6.794 5.988 1.00 94.94 85 PHE A C 1
ATOM 677 O O . PHE A 1 85 ? -6.676 6.997 7.141 1.00 94.94 85 PHE A O 1
ATOM 684 N N . ALA A 1 86 ? -7.106 7.019 4.942 1.00 94.50 86 ALA A N 1
ATOM 685 C CA . ALA A 1 86 ? -8.511 7.403 5.066 1.00 94.50 86 ALA A CA 1
ATOM 686 C C . ALA A 1 86 ? -9.419 6.249 5.549 1.00 94.50 86 ALA A C 1
ATOM 688 O O . ALA A 1 86 ? -10.608 6.463 5.794 1.00 94.50 86 ALA A O 1
ATOM 689 N N . ARG A 1 87 ? -8.880 5.026 5.672 1.00 94.56 87 ARG A N 1
ATOM 690 C CA . ARG A 1 87 ? -9.570 3.837 6.196 1.00 94.56 87 ARG A CA 1
ATOM 691 C C . ARG A 1 87 ? -9.265 3.656 7.692 1.00 94.56 87 ARG A C 1
ATOM 693 O O . ARG A 1 87 ? -9.320 4.612 8.458 1.00 94.56 87 ARG A O 1
ATOM 700 N N . ARG A 1 88 ? -9.002 2.424 8.141 1.00 93.75 88 ARG A N 1
ATOM 701 C CA . ARG A 1 88 ? -8.725 2.091 9.551 1.00 93.75 88 ARG A CA 1
ATOM 702 C C . ARG A 1 88 ? -7.243 2.246 9.911 1.00 93.75 88 ARG A C 1
ATOM 704 O O . ARG A 1 88 ? -6.910 2.391 11.085 1.00 93.75 88 ARG A O 1
ATOM 711 N N . MET A 1 89 ? -6.362 2.199 8.916 1.00 94.56 89 MET A N 1
ATOM 712 C CA . MET A 1 89 ? -4.917 2.188 9.111 1.00 94.56 89 MET A CA 1
ATOM 713 C C . MET A 1 89 ? -4.400 3.482 9.758 1.00 94.56 89 MET A C 1
ATOM 715 O O . MET A 1 89 ? -4.618 4.585 9.259 1.00 94.56 89 MET A O 1
ATOM 719 N N . THR A 1 90 ? -3.633 3.348 10.840 1.00 94.31 90 THR A N 1
ATOM 720 C CA . THR A 1 90 ? -2.981 4.468 11.539 1.00 94.31 90 THR A CA 1
ATOM 721 C C . THR A 1 90 ? -1.474 4.500 11.310 1.00 94.31 90 THR A C 1
ATOM 723 O O . THR A 1 90 ? -0.853 5.549 11.524 1.00 94.31 90 THR A O 1
ATOM 726 N N . ASN A 1 91 ? -0.883 3.392 10.849 1.00 95.19 91 ASN A N 1
ATOM 727 C CA . ASN A 1 91 ? 0.551 3.265 10.623 1.00 95.19 91 ASN A CA 1
ATOM 728 C C . ASN A 1 91 ? 0.872 2.447 9.362 1.00 95.19 91 ASN A C 1
ATOM 730 O O . ASN A 1 91 ? 0.371 1.337 9.184 1.00 95.19 91 ASN A O 1
ATOM 734 N N . LEU A 1 92 ? 1.767 2.987 8.534 1.00 95.69 92 LEU A N 1
ATOM 735 C CA . LEU A 1 92 ? 2.301 2.344 7.341 1.00 95.69 92 LEU A CA 1
ATOM 736 C C . LEU A 1 92 ? 3.819 2.484 7.339 1.00 95.69 92 LEU A C 1
ATOM 738 O O . LEU A 1 92 ? 4.348 3.584 7.498 1.00 95.69 92 LEU A O 1
ATOM 742 N N . SER A 1 93 ? 4.507 1.377 7.097 1.00 96.06 93 SER A N 1
ATOM 743 C CA . SER A 1 93 ? 5.940 1.366 6.832 1.00 96.06 93 SER A CA 1
ATOM 744 C C . SER A 1 93 ? 6.215 0.514 5.604 1.00 96.06 93 SER A C 1
ATOM 746 O O . SER A 1 93 ? 5.702 -0.599 5.493 1.00 96.06 93 SER A O 1
ATOM 748 N N . ILE A 1 94 ? 6.999 1.050 4.673 1.00 95.38 94 ILE A N 1
ATOM 749 C CA . ILE A 1 94 ? 7.351 0.386 3.420 1.00 95.38 94 ILE A CA 1
ATOM 750 C C . ILE A 1 94 ? 8.867 0.422 3.287 1.00 95.38 94 ILE A C 1
ATOM 752 O O . ILE A 1 94 ? 9.466 1.494 3.202 1.00 95.38 94 ILE A O 1
ATOM 756 N N . ASP A 1 95 ? 9.474 -0.755 3.235 1.00 94.44 95 ASP A N 1
ATOM 757 C CA . ASP A 1 95 ? 10.860 -0.932 2.830 1.00 94.44 95 ASP A CA 1
ATOM 758 C C . ASP A 1 95 ? 10.880 -1.505 1.411 1.00 94.44 95 ASP A C 1
ATOM 760 O O . ASP A 1 95 ? 10.527 -2.660 1.164 1.00 94.44 95 ASP A O 1
ATOM 764 N N . ASN A 1 96 ? 11.260 -0.637 0.476 1.00 93.19 96 ASN A N 1
ATOM 765 C CA . ASN A 1 96 ? 11.390 -0.935 -0.942 1.00 93.19 96 ASN A CA 1
ATOM 766 C C . ASN A 1 96 ? 12.757 -0.468 -1.462 1.00 93.19 96 ASN A C 1
ATOM 768 O O . ASN A 1 96 ? 12.861 0.278 -2.438 1.00 93.19 96 ASN A O 1
ATOM 772 N N . TYR A 1 97 ? 13.825 -0.878 -0.771 1.00 90.12 97 TYR A N 1
ATOM 773 C CA . TYR A 1 97 ? 15.194 -0.451 -1.081 1.00 90.12 97 TYR A CA 1
ATOM 774 C C . TYR A 1 97 ? 15.630 -0.736 -2.530 1.00 90.12 97 TYR A C 1
ATOM 776 O O . TYR A 1 97 ? 16.508 -0.055 -3.056 1.00 90.12 97 TYR A O 1
ATOM 784 N N . ALA A 1 98 ? 15.043 -1.755 -3.164 1.00 89.06 98 ALA A N 1
ATOM 785 C CA . ALA A 1 98 ? 15.414 -2.207 -4.501 1.00 89.06 98 ALA A CA 1
ATOM 786 C C . ALA A 1 98 ? 15.001 -1.229 -5.614 1.00 89.06 98 ALA A C 1
ATOM 788 O O . ALA A 1 98 ? 15.615 -1.236 -6.681 1.00 89.06 98 ALA A O 1
ATOM 789 N N . TYR A 1 99 ? 13.984 -0.398 -5.361 1.00 91.88 99 TYR A N 1
ATOM 790 C CA . TYR A 1 99 ? 13.383 0.494 -6.352 1.00 91.88 99 TYR A CA 1
ATOM 791 C C . TYR A 1 99 ? 13.186 1.895 -5.770 1.00 91.88 99 TYR A C 1
ATOM 793 O O . TYR A 1 99 ? 12.051 2.335 -5.620 1.00 91.88 99 TYR A O 1
ATOM 801 N N . PRO A 1 100 ? 14.261 2.627 -5.419 1.00 90.81 100 PRO A N 1
ATOM 802 C CA . PRO A 1 100 ? 14.186 3.876 -4.652 1.00 90.81 100 PRO A CA 1
ATOM 803 C C . PRO A 1 100 ? 13.364 4.990 -5.317 1.00 90.81 100 PRO A C 1
ATOM 805 O O . PRO 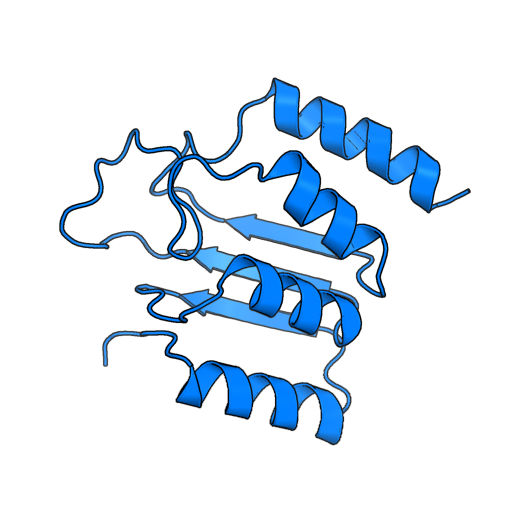A 1 100 ? 12.992 5.948 -4.649 1.00 90.81 100 PRO A O 1
ATOM 808 N N . SER A 1 101 ? 13.073 4.872 -6.614 1.00 92.38 101 SER A N 1
ATOM 809 C CA . SER A 1 101 ? 12.269 5.825 -7.382 1.00 92.38 101 SER A CA 1
ATOM 810 C C . SER A 1 101 ? 10.756 5.645 -7.218 1.00 92.38 101 SER A C 1
ATOM 812 O O . SER A 1 101 ? 10.008 6.426 -7.793 1.00 92.38 101 SER A O 1
ATOM 814 N N . TRP A 1 102 ? 10.289 4.643 -6.457 1.00 93.19 102 TRP A N 1
ATOM 815 C CA . TRP A 1 102 ? 8.856 4.383 -6.237 1.00 93.19 102 TRP A CA 1
ATOM 816 C C . TRP A 1 102 ? 8.113 5.546 -5.571 1.00 93.19 102 TRP A C 1
ATOM 818 O O . TRP A 1 102 ? 6.914 5.705 -5.777 1.00 93.19 102 TRP A O 1
ATOM 828 N N . ILE A 1 103 ? 8.822 6.359 -4.787 1.00 93.19 103 ILE A N 1
ATOM 829 C CA . ILE A 1 103 ? 8.294 7.575 -4.179 1.00 93.19 103 ILE A CA 1
ATOM 830 C C . ILE A 1 103 ? 9.380 8.643 -4.153 1.00 93.19 103 ILE A C 1
ATOM 832 O O . ILE A 1 103 ? 10.540 8.364 -3.840 1.00 93.19 103 ILE A O 1
ATOM 836 N N . THR A 1 104 ? 9.026 9.885 -4.474 1.00 93.38 104 THR A N 1
ATOM 837 C CA . THR A 1 104 ? 9.971 10.997 -4.367 1.00 93.38 104 THR A CA 1
ATOM 838 C C . THR A 1 104 ? 9.943 11.616 -2.972 1.00 93.38 104 THR A C 1
ATOM 840 O O . THR A 1 104 ? 9.018 11.428 -2.180 1.00 93.38 104 THR A O 1
ATOM 843 N N . LYS A 1 105 ? 10.952 12.436 -2.662 1.00 92.00 105 LYS A N 1
ATOM 844 C CA . LYS A 1 105 ? 10.943 13.238 -1.432 1.00 92.00 105 LYS A CA 1
ATOM 845 C C . LYS A 1 105 ? 9.715 14.162 -1.357 1.00 92.00 105 LYS A C 1
ATOM 847 O O . LYS A 1 105 ? 9.120 14.275 -0.291 1.00 92.00 105 LYS A O 1
ATOM 852 N N . GLY A 1 106 ? 9.338 14.789 -2.475 1.00 94.94 106 GLY A N 1
ATOM 853 C CA . GLY A 1 106 ? 8.180 15.689 -2.536 1.00 94.94 106 GLY A CA 1
ATOM 854 C C . GLY A 1 106 ? 6.857 14.961 -2.293 1.00 94.94 106 GLY A C 1
ATOM 855 O O . GLY A 1 106 ? 5.994 15.472 -1.585 1.00 94.94 106 GLY A O 1
ATOM 856 N N . ASP A 1 107 ? 6.731 13.731 -2.793 1.00 94.12 107 ASP A N 1
ATOM 857 C CA . ASP A 1 107 ? 5.578 12.867 -2.515 1.00 94.12 107 ASP A CA 1
ATOM 858 C C . ASP A 1 107 ? 5.478 12.524 -1.026 1.00 94.12 107 ASP A C 1
ATOM 860 O O . ASP A 1 107 ? 4.402 12.606 -0.434 1.00 94.12 107 ASP A O 1
ATOM 864 N N . GLY A 1 108 ? 6.614 12.209 -0.392 1.00 91.31 108 GLY A N 1
ATOM 865 C CA . GLY A 1 108 ? 6.684 11.971 1.049 1.00 91.31 108 GLY A CA 1
ATOM 866 C C . GLY A 1 108 ? 6.267 13.192 1.873 1.00 91.31 108 GLY A C 1
ATOM 867 O O . GLY A 1 108 ? 5.486 13.068 2.815 1.00 91.31 108 GLY A O 1
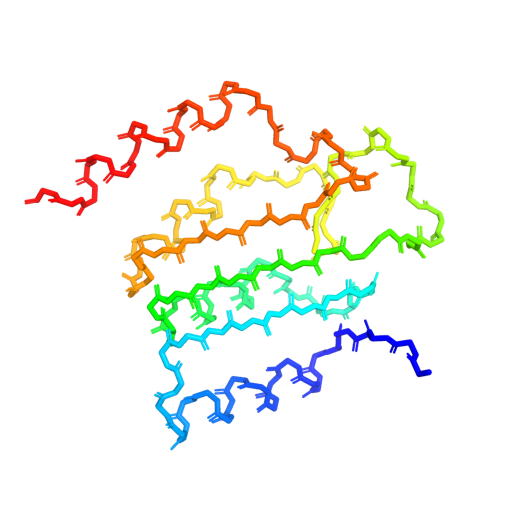ATOM 868 N N . GLU A 1 109 ? 6.734 14.387 1.505 1.00 93.25 109 GLU A N 1
ATOM 869 C CA . GLU A 1 109 ? 6.330 15.640 2.157 1.00 93.25 109 GLU A CA 1
ATOM 870 C C . GLU A 1 109 ? 4.819 15.884 2.012 1.00 93.25 109 GLU A C 1
ATOM 872 O O . GLU A 1 109 ? 4.140 16.148 3.008 1.00 93.25 109 GLU A O 1
ATOM 877 N N . LYS A 1 110 ? 4.271 15.686 0.807 1.00 93.44 110 LYS A N 1
ATOM 878 C CA . LYS A 1 110 ? 2.833 15.803 0.530 1.00 93.44 110 LYS A CA 1
ATOM 879 C C . LYS A 1 110 ? 2.003 14.819 1.362 1.00 93.44 110 LYS A C 1
ATOM 881 O O . LYS A 1 110 ? 1.002 15.216 1.956 1.00 93.44 110 LYS A O 1
ATOM 886 N N . LEU A 1 111 ? 2.434 13.562 1.483 1.00 92.44 111 LEU A N 1
ATOM 887 C CA . LEU A 1 111 ? 1.771 12.564 2.332 1.00 92.44 111 LEU A CA 1
ATOM 888 C C . LEU A 1 111 ? 1.747 12.974 3.809 1.00 92.44 111 LEU A C 1
ATOM 890 O O . LEU A 1 111 ? 0.711 12.864 4.468 1.00 92.44 111 LEU A O 1
ATOM 894 N N . MET A 1 112 ? 2.862 13.493 4.324 1.00 88.69 112 MET A N 1
ATOM 895 C CA . MET A 1 112 ? 2.956 13.963 5.709 1.00 88.69 112 MET A CA 1
ATOM 896 C C . MET A 1 112 ? 2.049 15.170 5.980 1.00 88.69 112 MET A C 1
ATOM 898 O O . MET A 1 112 ? 1.563 15.344 7.100 1.00 88.69 112 MET A O 1
ATOM 902 N N . GLU A 1 113 ? 1.806 16.019 4.982 1.00 89.06 113 GLU A N 1
ATOM 903 C CA . GLU A 1 113 ? 0.824 17.102 5.076 1.00 89.06 113 GLU A CA 1
ATOM 904 C C . GLU A 1 113 ? -0.613 16.579 5.037 1.00 89.06 113 GLU A C 1
ATOM 906 O O . GLU A 1 113 ? -1.423 16.963 5.883 1.00 89.06 113 GLU A O 1
ATOM 911 N N . MET A 1 114 ? -0.920 15.661 4.118 1.00 85.62 114 MET A N 1
ATOM 912 C CA . MET A 1 114 ? -2.258 15.084 3.962 1.00 85.62 114 MET A CA 1
ATOM 913 C C . MET A 1 114 ? -2.684 14.262 5.188 1.00 85.62 114 MET A C 1
ATOM 915 O O . MET A 1 114 ? -3.831 14.339 5.615 1.00 85.62 114 MET A O 1
ATOM 919 N N . GLN A 1 115 ? -1.771 13.555 5.855 1.00 79.75 115 GLN A N 1
ATOM 920 C CA . GLN A 1 115 ? -2.100 12.856 7.105 1.00 79.75 115 GLN A CA 1
ATOM 921 C C . GLN A 1 115 ? -2.552 13.792 8.235 1.00 79.75 115 GLN A C 1
ATOM 923 O O . GLN A 1 115 ? -3.353 13.396 9.087 1.00 79.75 115 GLN A O 1
ATOM 928 N N . LYS A 1 116 ? -2.072 15.043 8.262 1.00 83.50 116 LYS A N 1
ATOM 929 C CA . LYS A 1 116 ? -2.492 16.023 9.276 1.00 83.50 116 LYS A CA 1
ATOM 930 C C . LYS A 1 116 ? -3.951 16.442 9.108 1.00 83.50 116 LYS A C 1
ATOM 932 O O . LYS A 1 116 ? -4.520 16.941 10.075 1.00 83.50 116 LYS A O 1
ATOM 937 N N . SER A 1 117 ? -4.542 16.291 7.918 1.00 79.06 117 SER A N 1
ATOM 938 C CA . SER A 1 117 ? -5.958 16.602 7.692 1.00 79.06 117 SER A CA 1
ATOM 939 C C . SER A 1 117 ? -6.883 15.443 8.064 1.00 79.06 117 SER A C 1
ATOM 941 O O . SER A 1 117 ? -7.985 15.709 8.522 1.00 79.06 117 SER A O 1
ATOM 943 N N . ILE A 1 118 ? -6.426 14.190 7.948 1.00 77.19 118 ILE A N 1
ATOM 944 C CA . ILE A 1 118 ? -7.203 12.990 8.315 1.00 77.19 118 ILE A CA 1
ATOM 945 C C . ILE A 1 118 ? -7.391 12.869 9.837 1.00 77.19 118 ILE A C 1
ATOM 947 O O . ILE A 1 118 ? -8.420 12.394 10.302 1.00 77.19 118 ILE A O 1
ATOM 951 N N . ARG A 1 119 ? -6.400 13.289 10.634 1.00 65.81 119 ARG A N 1
ATOM 952 C CA . ARG A 1 119 ? -6.410 13.143 12.106 1.00 65.81 119 ARG A CA 1
ATOM 953 C C . ARG A 1 119 ? -7.067 14.310 12.865 1.00 65.81 119 ARG A C 1
ATOM 955 O O . ARG A 1 119 ? -6.844 14.434 14.069 1.00 65.81 119 ARG A O 1
ATOM 962 N N . ARG A 1 120 ? -7.795 15.192 12.177 1.00 54.19 120 ARG A N 1
ATOM 963 C CA . ARG A 1 120 ? -8.546 16.309 12.777 1.00 54.19 120 ARG A CA 1
ATOM 964 C C . ARG A 1 120 ? -10.015 15.954 12.905 1.00 54.19 120 ARG A C 1
ATOM 966 O O . ARG A 1 120 ? -10.589 16.348 13.940 1.00 54.19 120 ARG A O 1
#